Protein AF-A0A6L9JHP4-F1 (afdb_monomer_lite)

Organism: Photorhabdus laumondii subsp. laumondii (NCBI:txid141679)

Sequence (87 aa):
MEQTLTNSNQILNANANADVEVAVYDGNTAVTKAAPIVIADTTEFEPTSPKDGKGMKKCKMALVSKSSAVPAAQEVIAPVTFQVVYK

Foldseek 3Di:
DDDQPPDVFLWQDWDPPWQKTKFKAQPNH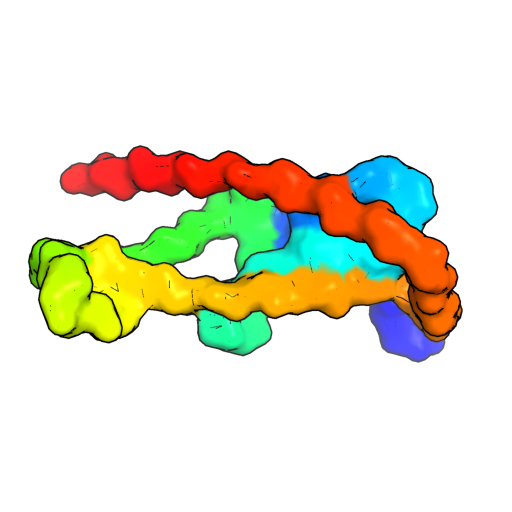GDGNPRDDDLPAPADADPVDGDDNRVDGDMDMDIGGNDPDDTDDDDTDGDDDDDDDDD

Structure (mmCIF, N/CA/C/O backbone):
data_AF-A0A6L9JHP4-F1
#
_entry.id   AF-A0A6L9JHP4-F1
#
loop_
_atom_site.group_PDB
_atom_site.id
_atom_site.type_symbol
_atom_site.label_atom_id
_atom_site.label_alt_id
_atom_site.label_comp_id
_atom_site.label_asym_id
_atom_site.label_entity_id
_atom_site.label_seq_id
_atom_site.pdbx_PDB_ins_code
_atom_site.Cartn_x
_atom_site.Cartn_y
_atom_site.Cartn_z
_atom_site.occupancy
_atom_site.B_iso_or_equiv
_atom_site.auth_seq_id
_atom_site.auth_comp_id
_atom_site.auth_asym_id
_atom_site.auth_atom_id
_atom_site.pdbx_PDB_model_num
ATOM 1 N N . MET A 1 1 ? 13.994 -17.177 -12.736 1.00 32.28 1 MET A N 1
ATOM 2 C CA . MET A 1 1 ? 13.200 -17.132 -11.492 1.00 32.28 1 MET A CA 1
ATOM 3 C C . MET A 1 1 ? 13.179 -15.668 -11.077 1.00 32.28 1 MET A C 1
ATOM 5 O O . MET A 1 1 ? 14.234 -15.163 -10.731 1.00 32.28 1 MET A O 1
ATOM 9 N N . GLU A 1 2 ? 12.212 -14.888 -11.574 1.00 33.25 2 GLU A N 1
ATOM 10 C CA . GLU A 1 2 ? 10.930 -14.543 -10.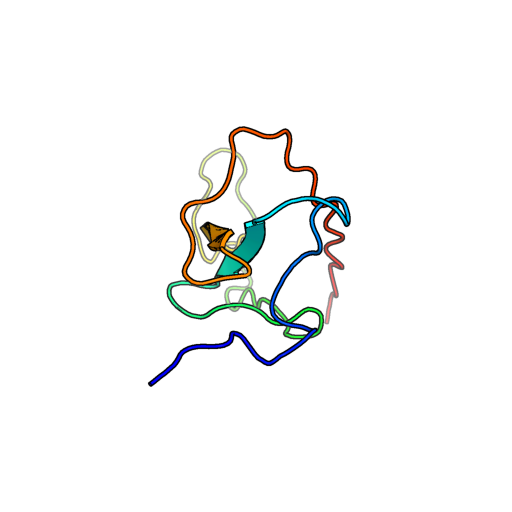901 1.00 33.25 2 GLU A CA 1
ATOM 11 C C . GLU A 1 2 ? 11.163 -13.770 -9.585 1.00 33.25 2 GLU A C 1
ATOM 13 O O . GLU A 1 2 ? 11.988 -14.174 -8.780 1.00 33.25 2 GLU A O 1
ATOM 18 N N . GLN A 1 3 ? 10.511 -12.635 -9.314 1.00 26.50 3 GLN A N 1
ATOM 19 C CA . GLN A 1 3 ? 9.079 -12.383 -9.504 1.00 26.50 3 GLN A CA 1
ATOM 20 C C . GLN A 1 3 ? 8.706 -11.426 -10.644 1.00 26.50 3 GLN A C 1
ATOM 22 O O . GLN A 1 3 ? 9.075 -10.256 -10.661 1.00 26.50 3 GLN A O 1
ATOM 27 N N . THR A 1 4 ? 7.834 -11.920 -11.519 1.00 39.09 4 THR A N 1
ATOM 28 C CA . THR A 1 4 ? 6.751 -11.124 -12.097 1.00 39.09 4 THR A CA 1
ATOM 29 C C . THR A 1 4 ? 5.731 -10.877 -10.983 1.00 39.09 4 THR A C 1
ATOM 31 O O . THR A 1 4 ? 5.237 -11.833 -10.389 1.00 39.09 4 THR A O 1
ATOM 34 N N . LEU A 1 5 ? 5.405 -9.618 -10.682 1.00 39.91 5 LEU A N 1
ATOM 35 C CA . LEU A 1 5 ? 4.265 -9.287 -9.822 1.00 39.91 5 LEU A CA 1
ATOM 36 C C . LEU A 1 5 ? 2.976 -9.540 -10.606 1.00 39.91 5 LEU A C 1
ATOM 38 O O . LEU A 1 5 ? 2.375 -8.639 -11.182 1.00 39.91 5 LEU A O 1
ATOM 42 N N . THR A 1 6 ? 2.550 -10.794 -10.679 1.00 46.06 6 THR A N 1
ATOM 43 C CA . THR A 1 6 ? 1.197 -11.114 -11.125 1.00 46.06 6 THR A CA 1
ATOM 44 C C . THR A 1 6 ? 0.269 -10.937 -9.932 1.00 46.06 6 THR A C 1
ATOM 46 O O . THR A 1 6 ? 0.409 -11.697 -8.980 1.00 46.06 6 THR A O 1
ATOM 49 N N . ASN A 1 7 ? -0.600 -9.913 -9.961 1.00 43.59 7 ASN A N 1
ATOM 50 C CA . ASN A 1 7 ? -1.962 -9.854 -9.395 1.00 43.59 7 ASN A CA 1
ATOM 51 C C . ASN A 1 7 ? -2.482 -8.411 -9.520 1.00 43.59 7 ASN A C 1
ATOM 53 O O . ASN A 1 7 ? -2.239 -7.589 -8.637 1.00 43.59 7 ASN A O 1
ATOM 57 N N . SER A 1 8 ? -3.229 -8.109 -10.587 1.00 45.59 8 SER A N 1
ATOM 58 C CA . SER A 1 8 ? -3.770 -6.792 -10.995 1.00 45.59 8 SER A CA 1
ATOM 59 C C . SER A 1 8 ? -4.636 -6.031 -9.968 1.00 45.59 8 SER A C 1
ATOM 61 O O . SER A 1 8 ? -5.298 -5.059 -10.316 1.00 45.59 8 SER A O 1
ATOM 63 N N . ASN A 1 9 ? -4.650 -6.461 -8.708 1.00 50.62 9 ASN A N 1
ATOM 64 C CA . ASN A 1 9 ? -5.383 -5.858 -7.612 1.00 50.62 9 ASN A CA 1
ATOM 65 C C . ASN A 1 9 ? -4.481 -5.414 -6.451 1.00 50.62 9 ASN A C 1
ATOM 67 O O . ASN A 1 9 ? -5.001 -4.771 -5.567 1.00 50.62 9 ASN A O 1
ATOM 71 N N . GLN A 1 10 ? -3.182 -5.720 -6.366 1.00 54.94 10 GLN A N 1
ATOM 72 C CA . GLN A 1 10 ? -2.351 -5.340 -5.192 1.00 54.94 10 GLN A CA 1
ATOM 73 C C . GLN A 1 10 ? -1.739 -3.941 -5.261 1.00 54.94 10 GLN A C 1
ATOM 75 O O . GLN A 1 10 ? -1.019 -3.517 -4.357 1.00 54.94 10 GLN A O 1
ATOM 80 N N . ILE A 1 11 ? -1.992 -3.248 -6.365 1.00 60.09 11 ILE A N 1
ATOM 81 C CA . ILE A 1 11 ? -1.180 -2.127 -6.780 1.00 60.09 11 ILE A CA 1
ATOM 82 C C . ILE A 1 11 ? -2.083 -1.028 -7.331 1.00 60.09 11 ILE A C 1
ATOM 84 O O . ILE A 1 11 ? -3.043 -1.278 -8.062 1.00 60.09 11 ILE A O 1
ATOM 88 N N . LEU A 1 12 ? -1.806 0.199 -6.910 1.00 68.31 12 LEU A N 1
ATOM 89 C CA . LEU A 1 12 ? -2.519 1.393 -7.322 1.00 68.31 12 LEU A CA 1
ATOM 90 C C . LEU A 1 12 ? -1.825 1.885 -8.583 1.00 68.31 12 LEU A C 1
ATOM 92 O O . LEU A 1 12 ? -0.657 2.282 -8.537 1.00 68.31 12 LEU A O 1
ATOM 96 N N . ASN A 1 13 ? -2.535 1.789 -9.709 1.00 66.12 13 ASN A N 1
ATOM 97 C CA . ASN A 1 13 ? -1.993 2.146 -11.012 1.00 66.12 13 ASN A CA 1
ATOM 98 C C . ASN A 1 13 ? -1.456 3.576 -10.967 1.00 66.12 13 ASN A C 1
ATOM 100 O O . ASN A 1 13 ? -2.218 4.537 -10.834 1.00 66.12 13 ASN A O 1
ATOM 104 N N . ALA A 1 14 ? -0.141 3.694 -11.119 1.00 69.44 14 ALA A N 1
ATOM 105 C CA . ALA A 1 14 ? 0.459 4.937 -11.552 1.00 69.44 14 ALA A CA 1
ATOM 106 C C . ALA A 1 14 ? -0.001 5.262 -12.986 1.00 69.44 14 ALA A C 1
ATOM 108 O O . ALA A 1 14 ? -0.582 4.415 -13.677 1.00 69.44 14 ALA A O 1
ATOM 109 N N . ASN A 1 15 ? 0.274 6.478 -13.457 1.00 79.88 15 ASN A N 1
ATOM 110 C CA . ASN A 1 15 ? 0.154 6.848 -14.867 1.00 79.88 15 ASN A CA 1
ATOM 111 C C . ASN A 1 15 ? 0.680 5.718 -15.774 1.00 79.88 15 ASN A C 1
ATOM 113 O O . ASN A 1 15 ? 1.722 5.124 -15.504 1.00 79.88 15 ASN A O 1
ATOM 117 N N . ALA A 1 16 ? -0.060 5.401 -16.844 1.00 78.38 16 ALA A N 1
ATOM 118 C CA . ALA A 1 16 ? 0.106 4.155 -17.606 1.00 78.38 16 ALA A CA 1
ATOM 119 C C . ALA A 1 16 ? 1.545 3.897 -18.091 1.00 78.38 16 ALA A C 1
ATOM 121 O O . ALA A 1 16 ? 1.988 2.751 -18.120 1.00 78.38 16 ALA A O 1
ATOM 122 N N . ASN A 1 17 ? 2.275 4.971 -18.398 1.00 83.06 17 ASN A N 1
ATOM 123 C CA . ASN A 1 17 ? 3.631 4.927 -18.940 1.00 83.06 17 ASN A CA 1
ATOM 124 C C . ASN A 1 17 ? 4.733 4.873 -17.871 1.00 83.06 17 ASN A C 1
ATOM 126 O O . ASN A 1 17 ? 5.900 4.842 -18.236 1.00 83.06 17 ASN A O 1
ATOM 130 N N . ALA A 1 18 ? 4.395 4.899 -16.579 1.00 85.00 18 ALA A N 1
ATOM 131 C CA . ALA A 1 18 ? 5.396 4.824 -15.524 1.00 85.00 18 ALA A CA 1
ATOM 132 C C . ALA A 1 18 ? 5.993 3.413 -15.420 1.00 85.00 18 ALA A C 1
ATOM 134 O O . ALA A 1 18 ? 5.254 2.432 -15.386 1.00 85.00 18 ALA A O 1
ATOM 135 N N . ASP A 1 19 ? 7.313 3.312 -15.286 1.00 86.44 19 ASP A N 1
ATOM 136 C CA . ASP A 1 19 ? 8.041 2.064 -14.984 1.00 86.44 19 ASP A CA 1
ATOM 137 C C . ASP A 1 19 ? 7.799 1.506 -13.565 1.00 86.44 19 ASP A C 1
ATOM 139 O O . ASP A 1 19 ? 8.144 0.358 -13.272 1.00 86.44 19 ASP A O 1
ATOM 143 N N . VAL A 1 20 ? 7.221 2.309 -12.666 1.00 86.44 20 VAL A N 1
ATOM 144 C CA . VAL A 1 20 ? 6.871 1.913 -11.293 1.00 86.44 20 VAL A CA 1
ATOM 145 C C . VAL A 1 20 ? 5.382 2.091 -11.025 1.00 86.44 20 VAL A C 1
ATOM 147 O O . VAL A 1 20 ? 4.676 2.793 -11.746 1.00 86.44 20 VAL A O 1
ATOM 150 N N . GLU A 1 21 ? 4.914 1.483 -9.945 1.00 83.19 21 GLU A N 1
ATOM 151 C CA . GLU A 1 21 ? 3.567 1.628 -9.404 1.00 83.19 21 GLU A CA 1
ATOM 152 C C . GLU A 1 21 ? 3.609 1.890 -7.894 1.00 83.19 21 GLU A C 1
ATOM 154 O O . GLU A 1 21 ? 4.674 1.830 -7.279 1.00 83.19 21 GLU A O 1
ATOM 159 N N . VAL A 1 22 ? 2.455 2.173 -7.279 1.00 83.44 22 VAL A N 1
ATOM 160 C CA . VAL A 1 22 ? 2.351 2.415 -5.832 1.00 83.44 22 VAL A CA 1
ATOM 161 C C . VAL A 1 22 ? 1.659 1.242 -5.146 1.00 83.44 22 VAL A C 1
ATOM 163 O O . VAL A 1 22 ? 0.507 0.932 -5.439 1.00 83.44 22 VAL A O 1
ATOM 166 N N . ALA A 1 23 ? 2.331 0.620 -4.181 1.00 84.44 23 ALA A N 1
ATOM 167 C CA . ALA A 1 23 ? 1.743 -0.396 -3.313 1.00 84.44 23 ALA A CA 1
ATOM 168 C C . ALA A 1 23 ? 1.445 0.178 -1.921 1.00 84.44 23 ALA A C 1
ATOM 170 O O . ALA A 1 23 ? 2.228 0.963 -1.379 1.00 84.44 23 ALA A O 1
ATOM 171 N N . VAL A 1 24 ? 0.323 -0.244 -1.332 1.00 84.00 24 VAL A N 1
ATOM 172 C CA . VAL A 1 24 ? -0.050 0.051 0.061 1.00 84.00 24 VAL A CA 1
ATOM 173 C C . VAL A 1 24 ? 0.133 -1.211 0.890 1.00 84.00 24 VAL A C 1
ATOM 175 O O . VAL A 1 24 ? -0.223 -2.297 0.445 1.00 84.00 24 VAL A O 1
ATOM 178 N N . TYR A 1 25 ? 0.660 -1.073 2.102 1.00 84.25 25 TYR A N 1
ATOM 179 C CA . TYR A 1 25 ? 0.885 -2.176 3.027 1.00 84.25 25 TYR A CA 1
ATOM 180 C C . TYR A 1 25 ? 0.191 -1.927 4.365 1.00 84.25 25 TYR A C 1
ATOM 182 O O . TYR A 1 25 ? 0.346 -0.855 4.957 1.00 84.25 25 TYR A O 1
ATOM 190 N N . ASP A 1 26 ? -0.487 -2.952 4.877 1.00 84.06 26 ASP A N 1
ATOM 191 C CA . ASP A 1 26 ? -0.873 -3.062 6.283 1.00 84.06 26 ASP A CA 1
ATOM 192 C C . ASP A 1 26 ? 0.234 -3.838 7.013 1.00 84.06 26 ASP A C 1
ATOM 194 O O . ASP A 1 26 ? 0.450 -5.034 6.790 1.00 84.06 26 ASP A O 1
ATOM 198 N N . GLY A 1 27 ? 1.022 -3.129 7.823 1.00 83.06 27 GLY A N 1
ATOM 199 C CA . GLY A 1 27 ? 2.224 -3.680 8.444 1.00 83.06 27 GLY A CA 1
ATOM 200 C C . GLY A 1 27 ? 3.294 -4.048 7.409 1.00 83.06 27 GLY A C 1
ATOM 201 O O . GLY A 1 27 ? 4.003 -3.172 6.905 1.00 83.06 27 GLY A O 1
ATOM 202 N N . ASN A 1 28 ? 3.445 -5.346 7.139 1.00 84.38 28 ASN A N 1
ATOM 203 C CA . ASN A 1 28 ? 4.363 -5.892 6.128 1.00 84.38 28 ASN A CA 1
ATOM 204 C C . ASN A 1 28 ? 3.618 -6.591 4.975 1.00 84.38 28 ASN A C 1
ATOM 206 O O . ASN A 1 28 ? 4.254 -7.149 4.085 1.00 84.38 28 ASN A O 1
ATOM 210 N N . THR A 1 29 ? 2.285 -6.557 4.981 1.00 83.38 29 THR A N 1
ATOM 211 C CA . THR A 1 29 ? 1.442 -7.251 4.005 1.00 83.38 29 THR A CA 1
ATOM 212 C C . THR A 1 29 ? 0.926 -6.261 2.972 1.00 83.38 29 THR A C 1
ATOM 214 O O . THR A 1 29 ? 0.298 -5.271 3.337 1.00 83.38 29 THR A O 1
ATOM 217 N N . ALA A 1 30 ? 1.166 -6.527 1.686 1.00 82.31 30 ALA A N 1
ATOM 218 C CA . ALA A 1 30 ? 0.618 -5.719 0.597 1.00 82.31 30 ALA A CA 1
ATOM 219 C C . ALA A 1 30 ? -0.915 -5.848 0.538 1.00 82.31 30 ALA A C 1
ATOM 221 O O . ALA A 1 30 ? -1.463 -6.952 0.573 1.00 82.31 30 ALA A O 1
ATOM 222 N N . VAL A 1 31 ? -1.604 -4.714 0.444 1.00 79.75 31 VAL A N 1
ATOM 223 C CA . VAL A 1 31 ? -3.065 -4.613 0.424 1.00 79.75 31 VAL A CA 1
ATOM 224 C C . VAL A 1 31 ? -3.567 -4.745 -1.011 1.00 79.75 31 VAL A C 1
ATOM 226 O O . VAL A 1 31 ? -3.048 -4.114 -1.926 1.00 79.75 31 VAL A O 1
ATOM 229 N N . THR A 1 32 ? -4.606 -5.558 -1.217 1.00 77.56 32 THR A N 1
ATOM 230 C CA . THR A 1 32 ? -5.312 -5.623 -2.507 1.00 77.56 32 THR A CA 1
ATOM 231 C C . THR A 1 32 ? -6.427 -4.571 -2.575 1.00 77.56 32 THR A C 1
ATOM 233 O O . THR A 1 32 ? -6.983 -4.195 -1.551 1.00 77.56 32 THR A O 1
ATOM 236 N N . LYS A 1 33 ? -6.820 -4.141 -3.776 1.00 67.75 33 LYS A N 1
ATOM 237 C CA . LYS A 1 33 ? -7.799 -3.099 -4.122 1.00 67.75 33 LYS A CA 1
ATOM 238 C C . LYS A 1 33 ? -9.167 -3.307 -3.467 1.00 67.75 33 LYS A C 1
ATOM 240 O O . LYS A 1 33 ? -9.928 -2.357 -3.349 1.00 67.75 33 LYS A O 1
ATOM 245 N N . ALA A 1 34 ? -9.473 -4.532 -3.045 1.00 69.81 34 ALA A N 1
ATOM 246 C CA . ALA A 1 34 ? -10.711 -4.887 -2.361 1.00 69.81 34 ALA A CA 1
ATOM 247 C C . ALA A 1 34 ? -10.492 -5.447 -0.942 1.00 69.81 34 ALA A C 1
ATOM 249 O O . ALA A 1 34 ? -11.463 -5.783 -0.267 1.00 69.81 34 ALA A O 1
ATOM 250 N N . ALA A 1 35 ? -9.243 -5.579 -0.482 1.00 77.25 35 ALA A N 1
ATOM 251 C CA . ALA A 1 35 ? -8.971 -6.048 0.869 1.00 77.25 35 ALA A CA 1
ATOM 252 C C . ALA A 1 35 ? -9.276 -4.928 1.876 1.00 77.25 35 ALA A C 1
ATOM 254 O O . ALA A 1 35 ? -8.727 -3.830 1.750 1.00 77.25 35 ALA A O 1
ATOM 255 N N . PRO A 1 36 ? -10.127 -5.185 2.885 1.00 75.06 36 PRO A N 1
ATOM 256 C CA . PRO A 1 36 ? -10.399 -4.201 3.915 1.00 75.06 36 PRO A CA 1
ATOM 257 C C . PRO A 1 36 ? -9.160 -3.993 4.785 1.00 75.06 36 PRO A C 1
ATOM 259 O O . PRO A 1 36 ? -8.503 -4.946 5.204 1.00 75.06 36 PRO A O 1
ATOM 262 N N . ILE A 1 37 ? -8.890 -2.733 5.107 1.00 79.31 37 ILE A N 1
ATOM 263 C CA . ILE A 1 37 ? -7.934 -2.346 6.139 1.00 79.31 37 ILE A CA 1
ATOM 264 C C . ILE A 1 37 ? -8.736 -2.176 7.431 1.00 79.31 37 ILE A C 1
ATOM 266 O O . ILE A 1 37 ? -9.560 -1.269 7.540 1.00 79.31 37 ILE A O 1
ATOM 270 N N . VAL A 1 38 ? -8.552 -3.087 8.387 1.00 81.50 38 VAL A N 1
ATOM 271 C CA . VAL A 1 38 ? -9.404 -3.159 9.582 1.00 81.50 38 VAL A CA 1
ATOM 272 C C . VAL A 1 38 ? -8.800 -2.352 10.729 1.00 81.50 38 VAL A C 1
ATOM 274 O O . VAL A 1 38 ? -7.672 -2.600 11.157 1.00 81.50 38 VAL A O 1
ATOM 277 N N . ILE A 1 39 ? -9.590 -1.424 11.269 1.00 80.00 39 ILE A N 1
ATOM 278 C CA . ILE A 1 39 ? -9.350 -0.799 12.572 1.00 80.00 39 ILE A CA 1
ATOM 279 C C . ILE A 1 39 ? -10.105 -1.648 13.599 1.00 80.00 39 ILE A C 1
ATOM 281 O O . ILE A 1 39 ? -1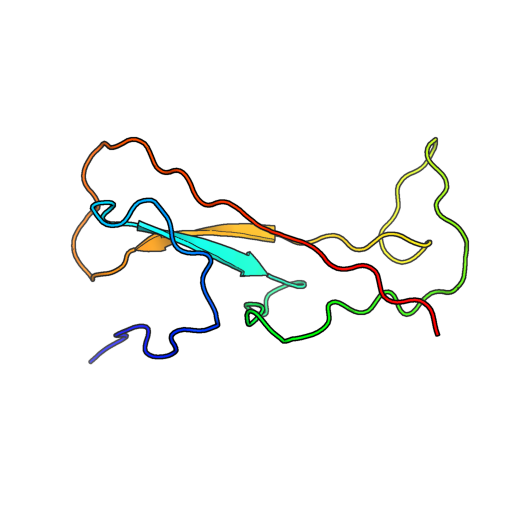1.333 -1.652 13.618 1.00 80.00 39 ILE A O 1
ATOM 285 N N . ALA A 1 40 ? -9.376 -2.450 14.376 1.00 75.38 40 ALA A N 1
ATOM 286 C CA . ALA A 1 40 ? -9.977 -3.393 15.323 1.00 75.38 40 ALA A CA 1
ATOM 287 C C . ALA A 1 40 ? -10.374 -2.744 16.658 1.00 75.38 40 ALA A C 1
ATOM 289 O O . ALA A 1 40 ? -11.229 -3.270 17.364 1.00 75.38 40 ALA A O 1
ATOM 290 N N . ASP A 1 41 ? -9.739 -1.630 17.014 1.00 75.44 41 ASP A N 1
ATOM 291 C CA . ASP A 1 41 ? -9.997 -0.915 18.258 1.00 75.44 41 ASP A CA 1
ATOM 292 C C . ASP A 1 41 ? -11.115 0.120 18.040 1.00 75.44 41 ASP A C 1
ATOM 294 O O . ASP A 1 41 ? -11.151 0.848 17.048 1.00 75.44 41 ASP A O 1
ATOM 298 N N . THR A 1 42 ? -12.090 0.101 18.949 1.00 74.75 42 THR A N 1
ATOM 299 C CA . THR A 1 42 ? -13.322 0.899 18.894 1.00 74.75 42 THR A CA 1
ATOM 300 C C . THR A 1 42 ? -13.175 2.265 19.558 1.00 74.75 42 THR A C 1
ATOM 302 O O . THR A 1 42 ? -14.137 3.027 19.615 1.00 74.75 42 THR A O 1
ATOM 305 N N . THR A 1 43 ? -12.005 2.563 20.120 1.00 80.50 43 THR A N 1
ATOM 306 C CA . THR A 1 43 ? -11.697 3.866 20.703 1.00 80.50 43 THR A CA 1
ATOM 307 C C . THR A 1 43 ? -11.661 4.909 19.595 1.00 80.50 43 THR A C 1
ATOM 309 O O . THR A 1 43 ? -11.052 4.690 18.550 1.00 80.50 43 THR A O 1
ATOM 312 N N . GLU A 1 44 ? -12.287 6.057 19.828 1.00 80.75 44 GLU A N 1
ATOM 313 C CA . GLU A 1 44 ? -12.315 7.146 18.856 1.00 80.75 44 GLU A CA 1
ATOM 314 C C . GLU A 1 44 ? -10.913 7.722 18.588 1.00 80.75 44 GLU A C 1
ATOM 316 O O . GLU A 1 44 ? -10.007 7.662 19.430 1.00 80.75 44 GLU A O 1
ATOM 321 N N . PHE A 1 45 ? -10.740 8.275 17.387 1.00 82.69 45 PHE A N 1
ATOM 322 C CA . PHE A 1 45 ? -9.524 8.970 16.987 1.00 82.69 45 PHE A CA 1
ATOM 323 C C . PHE A 1 45 ? -9.304 10.234 17.823 1.00 82.69 45 PHE A C 1
ATOM 325 O O . PHE A 1 45 ? -10.135 11.135 17.837 1.00 82.69 45 PHE A O 1
ATOM 332 N N . GLU A 1 46 ? -8.139 10.315 18.470 1.00 83.19 46 GLU A N 1
ATOM 333 C CA . GLU A 1 46 ? -7.693 11.498 19.207 1.00 83.19 46 GLU A CA 1
ATOM 334 C C . GLU A 1 46 ? -6.706 12.311 18.346 1.00 83.19 46 GLU A C 1
ATOM 336 O O . GLU A 1 46 ? -5.535 11.919 18.225 1.00 83.19 46 GLU A O 1
ATOM 341 N N . PRO A 1 47 ? -7.130 13.438 17.743 1.00 81.81 47 PRO A N 1
ATOM 342 C CA . PRO A 1 47 ? -6.291 14.214 16.832 1.00 81.81 47 PRO A CA 1
ATOM 343 C C . PRO A 1 47 ? -5.061 14.826 17.497 1.00 81.81 47 PRO A C 1
ATOM 345 O O . PRO A 1 47 ? -4.049 15.032 16.827 1.00 81.81 47 PRO A O 1
ATOM 348 N N . THR A 1 48 ? -5.100 15.076 18.807 1.00 90.12 48 THR A N 1
ATOM 349 C CA . THR A 1 48 ? -3.945 15.617 19.538 1.00 90.12 48 THR A CA 1
ATOM 350 C C . THR A 1 48 ? -2.893 14.553 19.873 1.00 90.12 48 THR A C 1
ATOM 352 O O . THR A 1 48 ? -1.754 14.885 20.199 1.00 90.12 48 THR A O 1
ATOM 355 N N . SER A 1 49 ? -3.237 13.262 19.766 1.00 82.88 49 SER A N 1
ATOM 356 C CA . SER A 1 49 ? -2.339 12.137 20.047 1.00 82.88 49 SER A CA 1
ATOM 357 C C . SER A 1 49 ? -2.611 10.956 19.104 1.00 82.88 49 SER A C 1
ATOM 359 O O . SER A 1 49 ? -3.108 9.908 19.535 1.00 82.88 49 SER A O 1
ATOM 361 N N . PRO A 1 50 ? -2.274 11.092 17.808 1.00 77.50 50 PRO A N 1
ATOM 362 C CA . PRO A 1 50 ? -2.546 10.067 16.810 1.00 77.50 50 PRO A CA 1
ATOM 363 C C . PRO A 1 50 ? -1.768 8.781 17.119 1.00 77.50 50 PRO A C 1
ATOM 365 O O . PRO A 1 50 ? -0.532 8.752 17.126 1.00 77.50 50 PRO A O 1
ATOM 368 N N . LYS A 1 51 ? -2.494 7.688 17.366 1.00 78.31 51 LYS A N 1
ATOM 369 C CA . LYS A 1 51 ? -1.938 6.356 17.638 1.00 78.31 51 LYS A CA 1
ATOM 370 C C . LYS A 1 51 ? -2.622 5.323 16.757 1.00 78.31 51 LYS A C 1
ATOM 372 O O . LYS A 1 51 ? -3.807 5.439 16.475 1.00 78.31 51 LYS A O 1
ATOM 377 N N . ASP A 1 52 ? -1.861 4.314 16.346 1.00 80.12 52 ASP A N 1
ATOM 378 C CA . ASP A 1 52 ? -2.427 3.161 15.644 1.00 80.12 52 ASP A CA 1
ATOM 379 C C . ASP A 1 52 ? -3.407 2.428 16.577 1.00 80.12 52 ASP A C 1
ATOM 381 O O . ASP A 1 52 ? -3.127 2.300 17.771 1.00 80.12 52 ASP A O 1
ATOM 385 N N . GLY A 1 53 ? -4.555 1.997 16.056 1.00 71.44 53 GLY A N 1
ATOM 386 C CA . GLY A 1 53 ? -5.613 1.320 16.812 1.00 71.44 53 GLY A CA 1
ATOM 387 C C . GLY A 1 53 ? -6.797 2.220 17.180 1.00 71.44 53 GLY A C 1
ATOM 388 O O . GLY A 1 53 ? -7.930 1.853 16.897 1.00 71.44 53 GLY A O 1
ATOM 389 N N . LYS A 1 54 ? -6.574 3.426 17.714 1.00 77.88 54 LYS A N 1
ATOM 390 C CA . LYS A 1 54 ? -7.661 4.314 18.177 1.00 77.88 54 LYS A CA 1
ATOM 391 C C . LYS A 1 54 ? -8.356 5.034 17.021 1.00 77.88 54 LYS A C 1
ATOM 393 O O . LYS A 1 54 ? -7.983 6.161 16.700 1.00 77.88 54 LYS A O 1
ATOM 398 N N . GLY A 1 55 ? -9.271 4.370 16.315 1.00 75.19 55 GLY A N 1
ATOM 399 C CA . GLY A 1 55 ? -9.981 4.966 15.174 1.00 75.19 55 GLY A CA 1
ATOM 400 C C . GLY A 1 55 ? -9.063 5.325 13.996 1.00 75.19 55 GLY A C 1
ATOM 401 O O . GLY A 1 55 ? -9.485 5.982 13.048 1.00 75.19 55 GLY A O 1
ATOM 402 N N . MET A 1 56 ? -7.801 4.895 14.048 1.00 79.81 56 MET A N 1
ATOM 403 C CA . MET A 1 56 ? -6.753 5.175 13.077 1.00 79.81 56 MET A CA 1
ATOM 404 C C . MET A 1 56 ? -6.004 3.885 12.766 1.00 79.81 56 MET A C 1
ATOM 406 O O . MET A 1 56 ? -5.671 3.115 13.668 1.00 79.81 56 MET A O 1
ATOM 410 N N . LYS A 1 57 ? -5.671 3.697 11.488 1.00 80.94 57 LYS A N 1
ATOM 411 C CA . LYS A 1 57 ? -4.757 2.652 11.035 1.00 80.94 57 LYS A CA 1
ATOM 412 C C . LYS A 1 57 ? -3.584 3.253 10.277 1.00 80.94 57 LYS A C 1
ATOM 414 O O . LYS A 1 57 ? -3.777 4.026 9.339 1.00 80.94 57 LYS A O 1
ATOM 419 N N . LYS A 1 58 ? -2.365 2.861 10.641 1.00 83.44 58 LYS A N 1
ATOM 420 C CA . LYS A 1 58 ? -1.159 3.202 9.877 1.00 83.44 58 LYS A CA 1
ATOM 421 C C . LYS A 1 58 ? -0.964 2.231 8.716 1.00 83.44 58 LYS A C 1
ATOM 423 O O . LYS A 1 58 ? -0.947 1.019 8.908 1.00 83.44 58 LYS A O 1
ATOM 428 N N . CYS A 1 59 ? -0.736 2.781 7.527 1.00 83.12 59 CYS A N 1
ATOM 429 C CA . CYS A 1 59 ? -0.370 2.028 6.330 1.00 83.12 59 CYS A CA 1
ATOM 430 C C . CYS A 1 59 ? 0.978 2.530 5.806 1.00 83.12 59 CYS A C 1
ATOM 432 O O . CYS A 1 59 ? 1.299 3.710 5.957 1.00 83.12 59 CYS A O 1
ATOM 434 N N . LYS A 1 60 ? 1.770 1.653 5.186 1.00 87.06 60 LYS A N 1
ATOM 435 C CA . LYS A 1 60 ? 2.983 2.060 4.460 1.00 87.06 60 LYS A CA 1
ATOM 436 C C . LYS A 1 60 ? 2.667 2.168 2.976 1.00 87.06 60 LYS A C 1
ATOM 438 O O . LYS A 1 60 ? 1.853 1.406 2.466 1.00 87.06 60 LYS A O 1
ATOM 443 N N . MET A 1 61 ? 3.338 3.081 2.289 1.00 85.19 61 MET A N 1
ATOM 444 C CA . MET A 1 61 ? 3.274 3.208 0.835 1.00 85.19 61 MET A CA 1
ATOM 445 C C . MET A 1 61 ? 4.677 3.040 0.268 1.00 85.19 61 MET A C 1
ATOM 447 O O . MET A 1 61 ? 5.632 3.556 0.849 1.00 85.19 61 MET A O 1
ATOM 451 N N . ALA A 1 62 ? 4.807 2.320 -0.842 1.00 86.25 62 ALA A N 1
ATOM 452 C CA . ALA A 1 62 ? 6.086 2.143 -1.519 1.00 86.25 62 ALA A CA 1
ATOM 453 C C . ALA A 1 62 ? 5.924 2.203 -3.037 1.00 86.25 62 ALA A C 1
ATOM 455 O O . ALA A 1 62 ? 4.887 1.812 -3.575 1.00 86.25 62 ALA A O 1
ATOM 456 N N . LEU A 1 63 ? 6.981 2.660 -3.709 1.00 85.44 63 LEU A N 1
ATOM 457 C CA . LEU A 1 63 ? 7.132 2.503 -5.148 1.00 85.44 63 LEU A CA 1
ATOM 458 C C . LEU A 1 63 ? 7.629 1.091 -5.439 1.00 85.44 63 LEU A C 1
ATOM 460 O O . LEU A 1 63 ? 8.605 0.635 -4.843 1.00 85.44 63 LEU A O 1
ATOM 464 N N . VA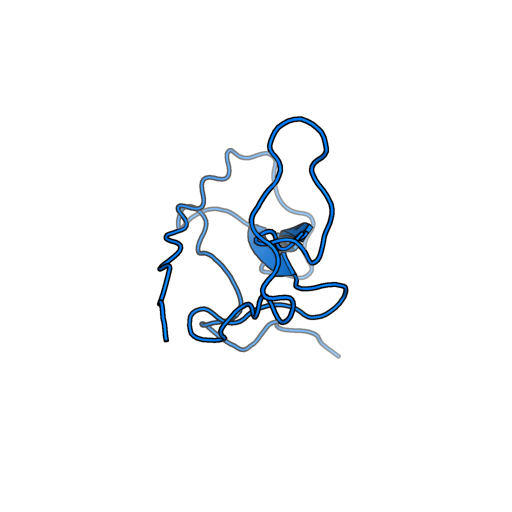L A 1 64 ? 6.957 0.411 -6.358 1.00 84.69 64 VAL A N 1
ATOM 465 C CA . VAL A 1 64 ? 7.273 -0.959 -6.754 1.00 84.69 64 VAL A CA 1
ATOM 466 C C . VAL A 1 64 ? 7.530 -0.977 -8.251 1.00 84.69 64 VAL A C 1
ATOM 468 O O . VAL A 1 64 ? 6.740 -0.443 -9.024 1.00 84.69 64 VAL A O 1
ATOM 471 N N . SER A 1 65 ? 8.656 -1.552 -8.668 1.00 85.88 65 SER A N 1
ATOM 472 C CA . SER A 1 65 ? 8.995 -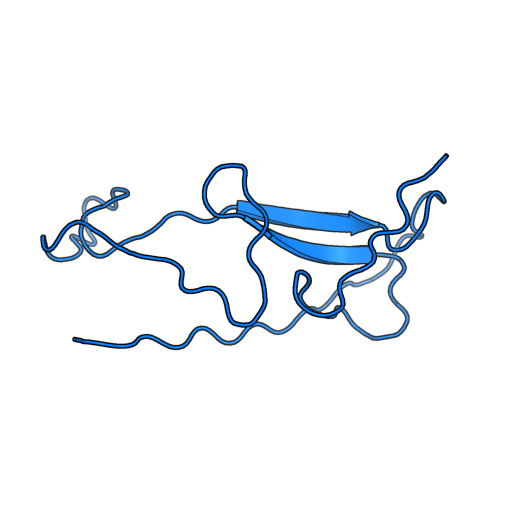1.638 -10.089 1.00 85.88 65 SER A CA 1
ATOM 473 C C . SER A 1 65 ? 8.071 -2.614 -10.814 1.00 85.88 65 SER A C 1
ATOM 475 O O . SER A 1 65 ? 7.826 -3.715 -10.319 1.00 85.88 65 SER A O 1
ATOM 477 N N . LYS A 1 66 ? 7.608 -2.242 -12.014 1.00 79.50 66 LYS A N 1
ATOM 478 C CA . LYS A 1 66 ? 6.836 -3.132 -12.901 1.00 79.50 66 LYS A CA 1
ATOM 479 C C . LYS A 1 66 ? 7.699 -4.215 -13.549 1.00 79.50 66 LYS A C 1
ATOM 481 O O . LYS A 1 66 ? 7.179 -5.163 -14.133 1.00 79.50 66 LYS A O 1
ATOM 486 N N . SER A 1 67 ? 9.021 -4.063 -13.494 1.00 83.44 67 SER A N 1
ATOM 487 C CA . SER A 1 67 ? 9.975 -4.983 -14.109 1.00 83.44 67 SER A CA 1
ATOM 488 C C . SER A 1 67 ? 11.234 -5.150 -13.255 1.00 83.44 67 SER A C 1
ATOM 490 O O . SER A 1 67 ? 11.432 -4.461 -12.256 1.00 83.44 67 SER A O 1
ATOM 492 N N . SER A 1 68 ? 12.124 -6.053 -13.663 1.00 82.50 68 SER A N 1
ATOM 493 C CA . SER A 1 68 ? 13.445 -6.212 -13.045 1.00 82.50 68 SER A CA 1
ATOM 494 C C . SER A 1 68 ? 14.461 -5.147 -13.476 1.00 82.50 68 SER A C 1
ATOM 496 O O . SER A 1 68 ? 15.591 -5.165 -12.993 1.00 82.50 68 SER A O 1
ATOM 498 N N . ALA A 1 69 ? 14.109 -4.264 -14.415 1.00 85.00 69 ALA A N 1
ATOM 499 C CA . ALA A 1 69 ? 14.977 -3.173 -14.837 1.00 85.00 69 ALA A CA 1
ATOM 500 C C . ALA A 1 69 ?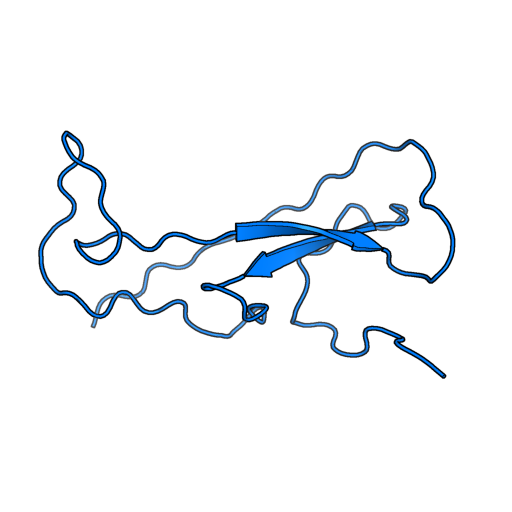 14.947 -2.024 -13.819 1.00 85.00 69 ALA A C 1
ATOM 502 O O . ALA A 1 69 ? 13.973 -1.847 -13.086 1.00 85.00 69 ALA A O 1
ATOM 503 N N . VAL A 1 70 ? 16.021 -1.231 -13.792 1.00 86.88 70 VAL A N 1
ATOM 504 C CA . VAL A 1 70 ? 16.062 0.014 -13.016 1.00 86.88 70 VAL A CA 1
ATOM 505 C C . VAL A 1 70 ? 15.065 1.002 -13.638 1.00 86.88 70 VAL A C 1
ATOM 507 O O . VAL A 1 70 ? 15.196 1.281 -14.831 1.00 86.88 70 VAL A O 1
ATOM 510 N N . PRO A 1 71 ? 14.094 1.535 -12.874 1.00 88.00 71 PRO A N 1
ATOM 511 C CA . PRO A 1 71 ? 13.137 2.506 -13.394 1.00 88.00 71 PRO A CA 1
ATOM 512 C C . PRO A 1 71 ? 13.803 3.793 -13.886 1.00 88.00 71 PRO A C 1
ATOM 514 O O . PRO A 1 71 ? 14.756 4.276 -13.267 1.00 88.00 71 PRO A O 1
ATOM 517 N N . ALA A 1 72 ? 13.274 4.385 -14.956 1.00 88.69 72 ALA A N 1
ATOM 518 C CA . ALA A 1 72 ? 13.713 5.698 -15.407 1.00 88.69 72 ALA A CA 1
ATOM 519 C C . ALA A 1 72 ? 13.278 6.816 -14.438 1.00 88.69 72 ALA A C 1
ATOM 521 O O . ALA A 1 72 ? 12.327 6.680 -13.662 1.00 88.69 72 ALA A O 1
ATOM 522 N N . ALA A 1 73 ? 13.964 7.961 -14.508 1.00 89.75 73 ALA A N 1
ATOM 523 C CA . ALA A 1 73 ? 13.530 9.172 -13.819 1.00 89.75 73 ALA A CA 1
ATOM 524 C C . ALA A 1 73 ? 12.248 9.707 -14.478 1.00 89.75 73 ALA A C 1
ATOM 526 O O . ALA A 1 73 ? 12.267 10.118 -15.637 1.00 89.75 73 ALA A O 1
ATOM 527 N N . GLN A 1 74 ? 11.138 9.693 -13.740 1.00 87.50 74 GLN A N 1
ATOM 528 C CA . GLN A 1 74 ? 9.815 10.050 -14.251 1.00 87.50 74 GLN A CA 1
ATOM 529 C C . GLN A 1 74 ? 8.901 10.554 -13.131 1.00 87.50 74 GLN A C 1
ATOM 531 O O . GLN A 1 74 ? 9.084 10.211 -11.961 1.00 87.50 74 GLN A O 1
ATOM 536 N N . GLU A 1 75 ? 7.884 11.327 -13.504 1.00 86.31 75 GLU A N 1
ATOM 537 C CA . GLU A 1 75 ? 6.778 11.641 -12.604 1.00 86.31 75 GLU A CA 1
ATOM 538 C C . GLU A 1 75 ? 5.842 10.429 -12.475 1.00 86.31 75 GLU A C 1
ATOM 540 O O . GLU A 1 75 ? 5.465 9.800 -13.470 1.00 86.31 75 GLU A O 1
ATOM 545 N N . VAL A 1 76 ? 5.472 10.112 -11.233 1.00 85.38 76 VAL A N 1
ATOM 546 C CA . VAL A 1 76 ? 4.613 8.979 -10.880 1.00 85.38 76 VAL A CA 1
ATOM 547 C C . VAL A 1 76 ? 3.394 9.512 -10.140 1.00 85.38 76 VAL A C 1
ATOM 549 O O . VAL A 1 76 ? 3.520 10.051 -9.041 1.00 85.38 76 VAL A O 1
ATOM 552 N N . ILE A 1 77 ? 2.209 9.338 -10.724 1.00 82.94 77 ILE A N 1
ATOM 553 C CA . ILE A 1 77 ? 0.936 9.775 -10.130 1.00 82.94 77 ILE A CA 1
ATOM 554 C C . ILE A 1 77 ? 0.011 8.568 -10.014 1.00 82.94 77 ILE A C 1
ATOM 556 O O . ILE A 1 77 ? -0.400 8.020 -11.034 1.00 82.94 77 ILE A O 1
ATOM 560 N N . ALA A 1 78 ? -0.342 8.173 -8.787 1.00 80.38 78 ALA A N 1
ATOM 561 C CA . ALA A 1 78 ? -1.252 7.059 -8.514 1.00 80.38 78 ALA A CA 1
ATOM 562 C C . ALA A 1 78 ? -2.437 7.527 -7.646 1.00 80.38 78 ALA A C 1
ATOM 564 O O . ALA A 1 78 ? -2.276 7.694 -6.433 1.00 80.38 78 ALA A O 1
ATOM 565 N N . PRO A 1 79 ? -3.623 7.779 -8.229 1.00 76.00 79 PRO A N 1
ATOM 566 C CA . PRO A 1 79 ? -4.799 8.166 -7.461 1.00 76.00 79 PRO A CA 1
ATOM 567 C C . PRO A 1 79 ? -5.341 6.982 -6.650 1.00 76.00 79 PRO A C 1
ATOM 569 O O . PRO A 1 79 ? -5.432 5.856 -7.141 1.00 76.00 79 PRO A O 1
ATOM 572 N N . VAL A 1 80 ? -5.736 7.251 -5.405 1.00 74.38 80 VAL A N 1
ATOM 573 C CA . VAL A 1 80 ? -6.224 6.242 -4.455 1.00 74.38 80 VAL A CA 1
ATOM 574 C C . VAL A 1 80 ? -7.548 6.702 -3.871 1.00 74.38 80 VAL A C 1
ATOM 576 O O . VAL A 1 80 ? -7.671 7.842 -3.429 1.00 74.38 80 VAL A O 1
ATOM 579 N N . THR A 1 81 ? -8.534 5.811 -3.833 1.00 75.06 81 THR A N 1
ATOM 580 C CA . THR A 1 81 ? -9.808 6.055 -3.151 1.00 75.06 81 THR A CA 1
ATOM 581 C C . THR A 1 81 ? -9.912 5.125 -1.953 1.00 75.06 81 THR A C 1
ATOM 583 O O . THR A 1 81 ? -9.863 3.908 -2.111 1.00 75.06 81 THR A O 1
ATOM 586 N N . PHE A 1 82 ? -10.078 5.698 -0.762 1.00 72.81 82 PHE A N 1
ATOM 587 C CA . PHE A 1 82 ? -10.403 4.950 0.449 1.00 72.81 82 PHE A CA 1
ATOM 588 C C . PHE A 1 82 ? -11.906 5.042 0.701 1.00 72.81 82 PHE A C 1
ATOM 590 O O . PHE A 1 82 ? -12.461 6.139 0.744 1.00 72.81 82 PHE A O 1
ATOM 597 N N . GLN A 1 83 ? -12.558 3.896 0.881 1.00 73.88 83 GLN A N 1
ATOM 598 C CA . GLN A 1 83 ? -13.944 3.836 1.332 1.00 73.88 83 GLN A CA 1
ATOM 599 C C . GLN A 1 83 ? -13.966 3.502 2.823 1.00 73.88 83 GLN A C 1
ATOM 601 O O . GLN A 1 83 ? -13.457 2.462 3.237 1.00 73.88 83 GLN A O 1
ATOM 606 N N . VAL A 1 84 ? -14.574 4.377 3.623 1.00 75.19 84 VAL A N 1
ATOM 607 C CA . VAL A 1 84 ? -14.836 4.115 5.042 1.00 75.19 84 VAL A CA 1
ATOM 608 C C . VAL A 1 84 ? -16.195 3.433 5.154 1.00 75.19 84 VAL A C 1
ATOM 610 O O . VAL A 1 84 ? -17.198 3.961 4.677 1.00 75.19 84 VAL A O 1
ATOM 613 N N . VAL A 1 85 ? -16.224 2.245 5.758 1.00 73.44 85 VAL A N 1
ATOM 614 C CA . VAL A 1 85 ? -17.448 1.462 5.970 1.00 73.44 85 VAL A CA 1
ATOM 615 C C . VAL A 1 85 ? -17.666 1.313 7.472 1.00 73.44 85 VAL A C 1
ATOM 617 O O . VAL A 1 85 ? -16.854 0.687 8.152 1.00 73.44 85 VAL A O 1
ATOM 620 N N . TYR A 1 86 ? -18.756 1.889 7.980 1.00 69.25 86 TYR A N 1
ATOM 621 C CA . TYR A 1 86 ? -19.213 1.694 9.358 1.00 69.25 86 TYR A CA 1
ATOM 622 C C . TYR A 1 86 ? -20.002 0.380 9.457 1.00 69.25 86 TYR A C 1
ATOM 624 O O . TYR A 1 86 ? -20.679 -0.002 8.499 1.00 69.25 86 TYR A O 1
ATOM 632 N N . LYS A 1 87 ? -19.892 -0.314 10.591 1.00 65.94 87 LYS A N 1
ATOM 633 C CA . LYS A 1 87 ? -20.701 -1.496 10.916 1.00 65.94 87 LYS A CA 1
ATOM 634 C C . LYS A 1 87 ? -21.771 -1.141 11.931 1.00 65.94 87 LYS A C 1
ATOM 636 O O . LYS A 1 87 ? -21.466 -0.294 12.798 1.00 65.94 87 LYS A O 1
#

Secondary structure (DSSP, 8-state):
-------TTSEE---TT-SEEEEEEETTEEPPTT--------SPP-TTS--SSSS---EEEEEEESSSSPPPS--------PPP---

pLDDT: mean 75.53, std 13.96, range [26.5, 90.12]

Radius of gyration: 15.66 Å; chains: 1; bounding box: 37×33×40 Å